Protein AF-A0A956YBG0-F1 (afdb_monomer_lite)

Secondary structure (DSSP, 8-state):
--TT-TTEEEEEEEETTTTEEEEEEEE-SSS-EEEE--S----EEEEEESS---SEE--SSEEEE-TT-EEEEEE-

pLDDT: mean 83.82, std 13.12, range [44.34, 96.06]

Sequence (76 aa):
VDPDNSSCLVFLRQDAKAKQTCLVALNFSEESQSIVLNFEAKSAEVLFSTEDRSGEADVLPKLCLSPFEVLIAQLA

Radius of gyration: 12.02 Å; chains: 1; bounding box: 34×28×25 Å

Foldseek 3Di:
DPPVCVFKDWDWDQDPVVRWIKIKIWGNAQDKDKDADPDDFCWWFWPDKPDPDPTTAPVPRIHIAHGGMITITITD

Structure (mmCIF, N/CA/C/O backbone):
data_AF-A0A956YBG0-F1
#
_entry.id   AF-A0A956YBG0-F1
#
loop_
_atom_site.group_PDB
_atom_site.id
_atom_site.type_symbol
_atom_site.label_atom_id
_atom_site.label_alt_id
_atom_site.label_comp_id
_atom_site.label_asym_id
_atom_site.label_entity_id
_atom_site.label_seq_id
_atom_site.pdbx_PDB_ins_code
_atom_site.Cartn_x
_atom_site.Cartn_y
_atom_site.Cartn_z
_atom_site.occupancy
_atom_site.B_iso_or_equiv
_atom_site.auth_seq_id
_atom_site.auth_comp_id
_atom_site.auth_asym_id
_atom_site.auth_atom_id
_atom_site.pdbx_PDB_model_num
ATOM 1 N N . VAL A 1 1 ? -2.203 15.142 -7.938 1.00 48.50 1 VAL A N 1
ATOM 2 C CA . VAL A 1 1 ? -1.027 14.261 -8.086 1.00 48.50 1 VAL A CA 1
ATOM 3 C C . VAL A 1 1 ? 0.169 15.162 -7.901 1.00 48.50 1 VAL A C 1
ATOM 5 O O . VAL A 1 1 ? 0.217 16.178 -8.583 1.00 48.50 1 VAL A O 1
ATOM 8 N N . ASP A 1 2 ? 0.994 14.897 -6.894 1.00 44.34 2 ASP A N 1
ATOM 9 C CA . ASP A 1 2 ? 2.171 15.712 -6.590 1.00 44.34 2 ASP A CA 1
ATOM 10 C C . ASP A 1 2 ? 3.169 15.599 -7.763 1.00 44.34 2 ASP A C 1
ATOM 12 O O . ASP A 1 2 ? 3.568 14.477 -8.083 1.00 44.34 2 ASP A O 1
ATOM 16 N N . PRO A 1 3 ? 3.489 16.689 -8.484 1.00 50.62 3 PRO A N 1
ATOM 17 C CA . PRO A 1 3 ? 4.316 16.629 -9.691 1.00 50.62 3 PRO A CA 1
ATOM 18 C C . PRO A 1 3 ? 5.780 16.239 -9.427 1.00 50.62 3 PRO A C 1
ATOM 20 O O . PRO A 1 3 ? 6.456 15.839 -10.372 1.00 50.62 3 PRO A O 1
ATOM 23 N N . ASP A 1 4 ? 6.246 16.288 -8.174 1.00 56.41 4 ASP A N 1
ATOM 24 C CA . ASP A 1 4 ? 7.640 15.995 -7.810 1.00 56.41 4 ASP A CA 1
ATOM 25 C C . ASP A 1 4 ? 7.868 14.558 -7.300 1.00 56.41 4 ASP A C 1
ATOM 27 O O . ASP A 1 4 ? 9.002 14.175 -7.015 1.00 56.41 4 ASP A O 1
ATOM 31 N N . ASN A 1 5 ? 6.821 13.725 -7.223 1.00 58.19 5 ASN A N 1
ATOM 32 C CA . ASN A 1 5 ? 6.919 12.344 -6.737 1.00 58.19 5 ASN A CA 1
ATOM 33 C C . ASN A 1 5 ? 6.587 11.339 -7.854 1.00 58.19 5 ASN A C 1
ATOM 35 O O . ASN A 1 5 ? 5.574 10.644 -7.842 1.00 58.19 5 ASN A O 1
ATOM 39 N N . SER A 1 6 ? 7.440 11.308 -8.879 1.00 73.81 6 SER A N 1
ATOM 40 C CA . SER A 1 6 ? 7.202 10.610 -10.153 1.00 73.81 6 SER A CA 1
ATOM 41 C C . SER A 1 6 ? 7.147 9.079 -10.072 1.00 73.81 6 SER A C 1
ATOM 43 O O . SER A 1 6 ? 6.708 8.446 -11.030 1.00 73.81 6 SER A O 1
ATOM 45 N N . SER A 1 7 ? 7.565 8.475 -8.955 1.00 89.94 7 SER A N 1
ATOM 46 C CA . SER A 1 7 ? 7.688 7.013 -8.822 1.00 89.94 7 SER A CA 1
ATOM 47 C C . SER A 1 7 ? 6.648 6.376 -7.902 1.00 89.94 7 SER A C 1
ATOM 49 O O . SER A 1 7 ? 6.567 5.152 -7.847 1.00 89.94 7 SER A O 1
ATOM 51 N N . CYS A 1 8 ? 5.846 7.163 -7.176 1.00 90.44 8 CYS A N 1
ATOM 52 C CA . CYS A 1 8 ? 4.901 6.636 -6.190 1.00 90.44 8 CYS A CA 1
ATOM 53 C C . CYS A 1 8 ? 3.572 7.389 -6.153 1.00 90.44 8 CYS A C 1
ATOM 55 O O . CYS A 1 8 ? 3.520 8.609 -6.283 1.00 90.44 8 CYS A O 1
ATOM 57 N N . LEU A 1 9 ? 2.495 6.658 -5.868 1.00 91.56 9 LEU A N 1
ATOM 58 C CA . LEU A 1 9 ? 1.196 7.218 -5.505 1.00 91.56 9 LEU A CA 1
ATOM 59 C C . LEU A 1 9 ? 0.816 6.731 -4.113 1.00 91.56 9 LEU A C 1
ATOM 61 O O . LEU A 1 9 ? 0.680 5.531 -3.892 1.00 91.56 9 LEU A O 1
ATOM 65 N N . VAL A 1 10 ? 0.594 7.667 -3.193 1.00 90.81 10 VAL A N 1
ATOM 66 C CA . VAL A 1 10 ? 0.154 7.361 -1.830 1.00 90.81 10 VAL A CA 1
ATOM 67 C C . VAL A 1 10 ? -1.026 8.240 -1.459 1.00 90.81 10 VAL A C 1
ATOM 69 O O . VAL A 1 10 ? -0.977 9.458 -1.626 1.00 90.81 10 VAL A O 1
ATOM 72 N N . PHE A 1 11 ? -2.098 7.630 -0.962 1.00 91.31 11 PHE A N 1
ATOM 73 C CA . PHE A 1 11 ? -3.283 8.348 -0.508 1.00 91.31 11 PHE A CA 1
ATOM 74 C C . PHE A 1 11 ? -4.054 7.562 0.554 1.00 91.31 11 PHE A C 1
ATOM 76 O O . PHE A 1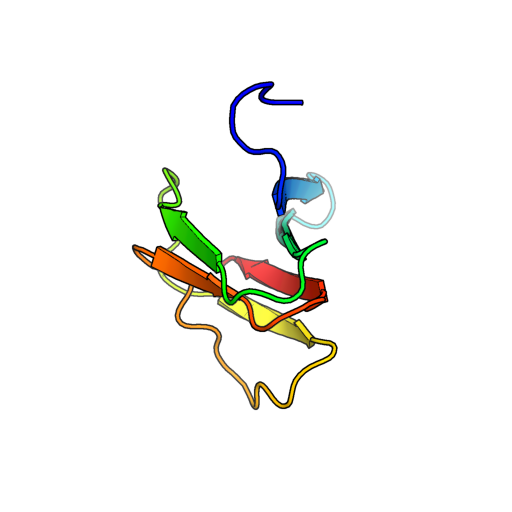 11 ? -3.871 6.358 0.734 1.00 91.31 11 PHE A O 1
ATOM 83 N N . LEU A 1 12 ? -4.945 8.265 1.253 1.00 91.69 12 LEU A N 1
ATOM 84 C CA . LEU A 1 12 ? -5.857 7.670 2.222 1.00 91.69 12 LEU A CA 1
ATOM 85 C C . LEU A 1 12 ? -7.240 7.485 1.599 1.00 91.69 12 LEU A C 1
ATOM 87 O O . LEU A 1 12 ? -7.801 8.414 1.016 1.00 91.69 12 LEU A O 1
ATOM 91 N N . ARG A 1 13 ? -7.816 6.295 1.774 1.00 93.69 13 ARG A N 1
ATOM 92 C CA . ARG A 1 13 ? -9.227 6.012 1.507 1.00 93.69 13 ARG A CA 1
ATOM 93 C C . ARG A 1 13 ? -9.968 5.968 2.834 1.00 93.69 13 ARG A C 1
ATOM 95 O O . ARG A 1 13 ? -9.695 5.116 3.673 1.00 93.69 13 ARG A O 1
ATOM 102 N N . GLN A 1 14 ? -10.929 6.866 3.002 1.00 92.94 14 GLN A N 1
ATOM 103 C CA . GLN A 1 14 ? -11.737 6.971 4.214 1.00 92.94 14 GLN A CA 1
ATOM 104 C C . GLN A 1 14 ? -13.175 6.532 3.948 1.00 92.94 14 GLN A C 1
ATOM 106 O O . GLN A 1 14 ? -13.770 6.895 2.933 1.00 92.94 14 GLN A O 1
ATOM 111 N N . ASP A 1 15 ? -13.743 5.777 4.883 1.00 91.50 15 ASP A N 1
ATOM 112 C CA . ASP A 1 15 ? -15.154 5.407 4.896 1.00 91.50 15 ASP A CA 1
ATOM 113 C C . ASP A 1 15 ? -15.795 5.814 6.217 1.00 91.50 15 ASP A C 1
ATOM 115 O O . ASP A 1 15 ? -15.597 5.183 7.257 1.00 91.50 15 ASP A O 1
ATOM 119 N N . ALA A 1 16 ? -16.597 6.876 6.165 1.00 88.38 16 ALA A N 1
ATOM 120 C CA . ALA A 1 16 ? -17.267 7.412 7.341 1.00 88.38 16 ALA A CA 1
ATOM 121 C C . ALA A 1 16 ? -18.321 6.454 7.923 1.00 88.38 16 ALA A C 1
ATOM 123 O O . ALA A 1 16 ? -18.573 6.493 9.126 1.00 88.38 16 ALA A O 1
ATOM 124 N N . LYS A 1 17 ? -18.937 5.588 7.102 1.00 90.25 17 LYS A N 1
ATOM 125 C CA . LYS A 1 17 ? -19.959 4.639 7.573 1.00 90.25 17 LYS A CA 1
ATOM 126 C C . LYS A 1 17 ? -19.317 3.471 8.310 1.00 90.25 17 LYS A C 1
ATOM 128 O O . LYS A 1 17 ? -19.804 3.081 9.366 1.00 90.25 17 LYS A O 1
ATOM 133 N N . ALA A 1 18 ? -18.220 2.948 7.767 1.00 87.12 18 ALA A N 1
ATOM 134 C CA . ALA A 1 18 ? -17.466 1.853 8.375 1.00 87.12 18 ALA A CA 1
ATOM 135 C C . ALA A 1 18 ? -16.474 2.318 9.461 1.00 87.12 18 ALA A C 1
ATOM 137 O O . ALA A 1 18 ? -15.899 1.478 10.144 1.00 87.12 18 ALA A O 1
ATOM 138 N N . LYS A 1 19 ? -16.269 3.637 9.622 1.00 87.06 19 LYS A N 1
ATOM 139 C CA . LYS A 1 19 ? -15.221 4.239 10.472 1.00 87.06 19 LYS A CA 1
ATOM 140 C C . LYS A 1 19 ? -13.829 3.664 10.183 1.00 87.06 19 LYS A C 1
ATOM 142 O O . LYS A 1 19 ? -13.027 3.470 11.089 1.00 87.06 19 LYS A O 1
ATOM 147 N N . GLN A 1 20 ? -13.556 3.395 8.911 1.00 89.31 20 GLN A N 1
ATOM 148 C CA . GLN A 1 20 ? -12.321 2.767 8.459 1.0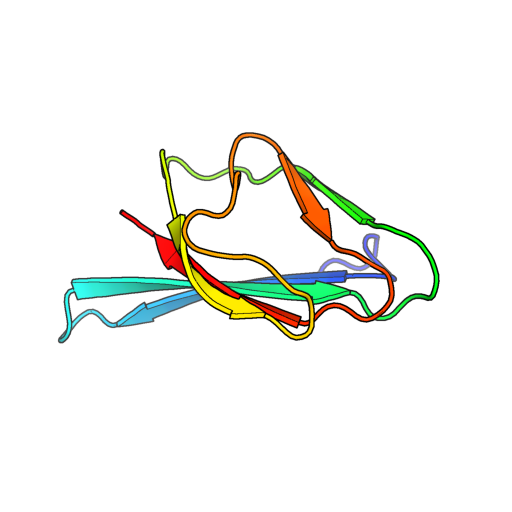0 89.31 20 GLN A CA 1
ATOM 149 C C . GLN A 1 20 ? -11.490 3.774 7.667 1.00 89.31 20 GLN A C 1
ATOM 151 O O . GLN A 1 20 ? -12.015 4.475 6.797 1.00 89.31 20 GLN A O 1
ATOM 156 N N . THR A 1 21 ? -10.186 3.805 7.937 1.00 92.38 21 THR A N 1
ATOM 157 C CA . THR A 1 21 ? -9.208 4.508 7.104 1.00 92.38 21 THR A CA 1
ATOM 158 C C . THR A 1 21 ? -8.195 3.501 6.586 1.00 92.38 21 THR A C 1
ATOM 160 O O . THR A 1 21 ? -7.588 2.776 7.369 1.00 92.38 21 THR A O 1
ATOM 163 N N . CYS A 1 22 ? -8.009 3.462 5.271 1.00 92.38 22 CYS A N 1
ATOM 164 C CA . CYS A 1 22 ? -6.999 2.637 4.626 1.00 92.38 22 CYS A CA 1
ATOM 165 C C . CYS A 1 22 ? -5.945 3.522 3.969 1.00 92.38 22 CYS A C 1
ATOM 167 O O . CYS A 1 22 ? -6.276 4.493 3.287 1.00 92.38 22 CYS A O 1
ATOM 169 N N . LEU A 1 23 ? -4.687 3.148 4.134 1.00 92.12 23 LEU A N 1
ATOM 170 C CA . LEU A 1 23 ? -3.584 3.614 3.320 1.00 92.12 23 LEU A CA 1
ATOM 171 C C . LEU A 1 23 ? -3.533 2.794 2.035 1.00 92.12 23 LEU A C 1
ATOM 173 O O . LEU A 1 23 ? -3.564 1.565 2.077 1.00 92.12 23 LEU A O 1
ATOM 177 N N . VAL A 1 24 ? -3.427 3.487 0.907 1.00 93.75 24 VAL A N 1
ATOM 178 C CA . VAL A 1 24 ? -3.155 2.891 -0.398 1.00 93.75 24 VAL A CA 1
ATOM 179 C C . VAL A 1 24 ? -1.852 3.484 -0.910 1.00 93.75 24 VAL A C 1
ATOM 181 O O . VAL A 1 24 ? -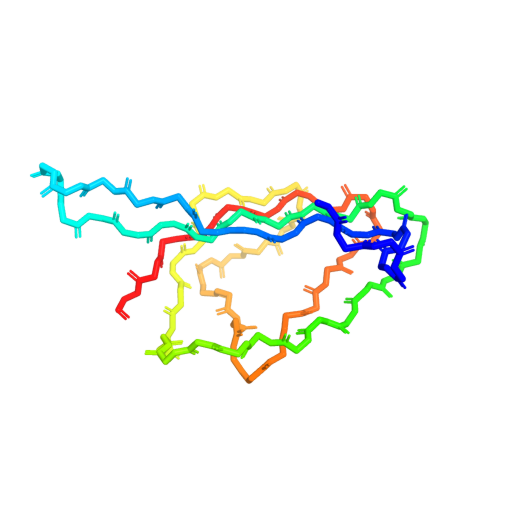1.738 4.705 -1.037 1.00 93.75 24 VAL A O 1
ATOM 184 N N . ALA A 1 25 ? -0.874 2.624 -1.177 1.00 92.50 25 ALA A N 1
ATOM 185 C CA . ALA A 1 25 ? 0.452 3.018 -1.618 1.00 92.50 25 ALA A CA 1
ATOM 186 C C . ALA A 1 25 ? 0.901 2.142 -2.791 1.00 92.50 25 ALA A C 1
ATOM 188 O O . ALA A 1 25 ? 0.783 0.920 -2.748 1.00 92.50 25 ALA A O 1
ATOM 189 N N . LEU A 1 26 ? 1.371 2.783 -3.856 1.00 95.38 26 LEU A N 1
ATOM 190 C CA . LEU A 1 26 ? 1.822 2.127 -5.073 1.00 95.38 26 LEU A CA 1
ATOM 191 C C . LEU A 1 26 ? 3.194 2.666 -5.437 1.00 95.38 26 LEU A C 1
ATOM 193 O O . LEU A 1 26 ? 3.359 3.881 -5.561 1.00 95.38 26 LEU A O 1
ATOM 197 N N . ASN A 1 27 ? 4.136 1.758 -5.653 1.00 95.06 27 ASN A N 1
ATOM 198 C CA . ASN A 1 27 ? 5.388 2.048 -6.322 1.00 95.06 27 ASN A CA 1
ATOM 199 C C . ASN A 1 27 ? 5.257 1.685 -7.807 1.00 95.06 27 ASN A C 1
ATOM 201 O O . ASN A 1 27 ? 4.824 0.587 -8.141 1.00 95.06 27 ASN A O 1
ATOM 205 N N . PHE A 1 28 ? 5.614 2.601 -8.702 1.00 94.44 28 PHE A N 1
ATOM 206 C CA . PHE A 1 28 ? 5.579 2.385 -10.151 1.00 94.44 28 PHE A CA 1
ATOM 207 C C . PHE A 1 28 ? 6.972 2.205 -10.760 1.00 94.44 28 PHE A C 1
ATOM 209 O O . PHE A 1 28 ? 7.087 2.180 -11.985 1.00 94.44 28 PHE A O 1
ATOM 216 N N . SER A 1 29 ? 8.025 2.131 -9.942 1.00 94.19 29 SER A N 1
ATOM 217 C CA . SER A 1 29 ? 9.404 2.017 -10.411 1.00 94.19 29 SER A CA 1
ATOM 218 C C . SER A 1 29 ? 10.070 0.703 -10.000 1.00 94.19 29 SER A C 1
ATOM 220 O O . SER A 1 29 ? 9.598 -0.027 -9.125 1.00 94.19 29 SER A O 1
ATOM 222 N N . GLU A 1 30 ? 11.202 0.423 -10.649 1.00 95.12 30 GLU A N 1
ATOM 223 C CA . GLU A 1 30 ? 12.099 -0.703 -10.350 1.00 95.12 30 GLU A CA 1
ATOM 224 C C . GLU A 1 30 ? 12.945 -0.474 -9.085 1.00 95.12 30 GLU A C 1
ATOM 226 O O . GLU A 1 30 ? 13.702 -1.348 -8.668 1.00 95.12 30 GLU A O 1
ATOM 231 N N . GLU A 1 31 ? 12.835 0.701 -8.466 1.00 94.56 31 GLU A N 1
ATOM 232 C CA . GLU A 1 31 ? 13.618 1.090 -7.300 1.00 94.56 31 GLU A CA 1
ATOM 233 C C . GLU A 1 31 ? 12.763 1.029 -6.040 1.00 94.56 31 GLU A C 1
ATOM 235 O O . GLU A 1 31 ? 11.597 1.422 -6.053 1.00 94.56 31 GLU A O 1
ATOM 240 N N . SER A 1 32 ? 13.346 0.605 -4.918 1.00 93.44 32 SER A N 1
ATOM 241 C CA . SER A 1 32 ? 12.678 0.729 -3.624 1.00 93.44 32 SER A CA 1
ATOM 242 C C . SER A 1 32 ? 12.426 2.194 -3.285 1.00 93.44 32 SER A C 1
ATOM 244 O O . SER A 1 32 ? 13.329 3.026 -3.353 1.00 93.44 32 SER A O 1
ATOM 246 N N . GLN A 1 33 ? 11.206 2.495 -2.853 1.00 92.44 33 GLN A N 1
ATOM 247 C CA . GLN A 1 33 ? 10.792 3.848 -2.508 1.00 92.44 33 GLN A CA 1
ATOM 248 C C . GLN A 1 33 ? 10.643 3.999 -1.002 1.00 92.44 33 GLN A C 1
ATOM 250 O O . GLN A 1 33 ? 10.335 3.063 -0.269 1.00 92.44 33 GLN A O 1
ATOM 255 N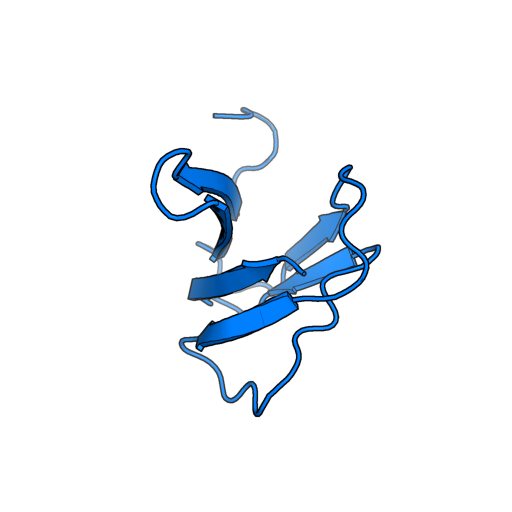 N . SER A 1 34 ? 10.930 5.202 -0.530 1.00 90.00 34 SER A N 1
ATOM 256 C CA . SER A 1 34 ? 11.068 5.531 0.881 1.00 90.00 34 SER A CA 1
ATOM 257 C C . SER A 1 34 ? 10.273 6.799 1.148 1.00 90.00 34 SER A C 1
ATOM 259 O O . SER A 1 34 ? 10.757 7.899 0.901 1.00 90.00 34 SER A O 1
ATOM 261 N N . ILE A 1 35 ? 9.043 6.643 1.627 1.00 87.38 35 ILE A N 1
ATOM 262 C CA . ILE A 1 35 ? 8.033 7.702 1.642 1.00 87.38 35 ILE A CA 1
ATOM 263 C C . ILE A 1 35 ? 7.793 8.145 3.081 1.00 87.38 35 ILE A C 1
ATOM 265 O O . ILE A 1 35 ? 7.466 7.328 3.939 1.00 87.38 35 ILE A O 1
ATOM 269 N N . VAL A 1 36 ? 7.953 9.440 3.353 1.00 85.94 36 VAL A N 1
ATOM 270 C CA . VAL A 1 36 ? 7.611 10.022 4.657 1.00 85.94 36 VAL A CA 1
ATOM 271 C C . VAL A 1 36 ? 6.114 10.306 4.686 1.00 85.94 36 VAL A C 1
ATOM 273 O O . VAL A 1 36 ? 5.591 10.994 3.809 1.00 85.94 36 VAL A O 1
ATOM 276 N N . LEU A 1 37 ? 5.426 9.760 5.685 1.00 83.75 37 LEU A N 1
ATOM 277 C CA . LEU A 1 37 ? 3.982 9.903 5.836 1.00 83.75 37 LEU A CA 1
ATOM 278 C C . LEU A 1 37 ? 3.676 10.956 6.904 1.00 83.75 37 LEU A C 1
ATOM 280 O O . LEU A 1 37 ? 4.040 10.807 8.066 1.00 83.75 37 LEU A O 1
ATOM 284 N N . ASN A 1 38 ? 2.989 12.028 6.506 1.00 76.12 38 ASN A N 1
ATOM 285 C CA . ASN A 1 38 ? 2.672 13.165 7.378 1.00 76.12 38 ASN A CA 1
ATOM 286 C C . ASN A 1 38 ? 1.285 13.027 8.038 1.00 76.12 38 ASN A C 1
ATOM 288 O O . ASN A 1 38 ? 0.483 13.960 7.995 1.00 76.12 38 ASN A O 1
ATOM 292 N N . PHE A 1 39 ? 0.969 11.863 8.612 1.00 75.62 39 PHE A N 1
ATOM 293 C CA . PHE A 1 39 ? -0.291 11.634 9.333 1.00 75.62 39 PHE A CA 1
ATOM 294 C C . PHE A 1 39 ? -0.100 10.819 10.623 1.00 75.62 39 PHE A C 1
ATOM 296 O O . PHE A 1 39 ? 0.825 10.020 10.744 1.00 75.62 39 PHE A O 1
ATOM 303 N N . GLU A 1 40 ? -0.986 11.031 11.600 1.00 68.25 40 GLU A N 1
ATOM 304 C CA . GLU A 1 40 ? -0.865 10.527 12.979 1.00 68.25 40 GLU A CA 1
ATOM 305 C C . GLU A 1 40 ? -1.421 9.096 13.178 1.00 68.25 40 GLU A C 1
ATOM 307 O O . GLU A 1 40 ? -2.292 8.886 14.017 1.00 68.25 40 GLU A O 1
ATOM 312 N N . ALA A 1 41 ? -0.958 8.092 12.425 1.00 67.56 41 ALA A N 1
ATOM 313 C CA . ALA A 1 41 ? -1.441 6.704 12.572 1.00 67.56 41 ALA A CA 1
ATOM 314 C C . ALA A 1 41 ? -0.344 5.757 13.069 1.00 67.56 41 ALA A C 1
ATOM 316 O O . ALA A 1 41 ? 0.570 5.465 12.316 1.00 67.56 41 ALA A O 1
ATOM 317 N N . LYS A 1 42 ? -0.418 5.259 14.311 1.00 68.19 42 LYS A N 1
ATOM 318 C CA . LYS A 1 42 ? 0.712 4.565 14.971 1.00 68.19 42 LYS A CA 1
ATOM 319 C C . LYS A 1 42 ? 1.066 3.193 14.399 1.00 68.19 42 LYS A C 1
ATOM 321 O O . LYS A 1 42 ? 2.214 2.779 14.530 1.00 68.19 42 LYS A O 1
ATOM 326 N N . SER A 1 43 ? 0.105 2.506 13.799 1.00 77.25 43 SER A N 1
ATOM 327 C CA . SER A 1 43 ? 0.297 1.197 13.183 1.00 77.25 43 SER A CA 1
ATOM 328 C C . SER A 1 43 ? -0.693 1.005 12.041 1.00 77.25 43 SER A C 1
ATOM 330 O O . SER A 1 43 ? -1.711 1.702 11.951 1.00 77.25 43 SER A O 1
ATOM 332 N N . ALA A 1 44 ? -0.382 0.063 11.152 1.00 86.00 44 ALA A N 1
ATOM 333 C CA . ALA A 1 44 ? -1.319 -0.368 10.133 1.00 86.00 44 ALA A CA 1
ATOM 334 C C . ALA A 1 44 ? -1.307 -1.889 9.973 1.00 86.00 44 ALA A C 1
ATOM 336 O O . ALA A 1 44 ? -0.250 -2.518 9.890 1.00 86.00 44 ALA A O 1
ATOM 337 N N . GLU A 1 45 ? -2.502 -2.458 9.887 1.00 89.00 45 GLU A N 1
ATOM 338 C CA . GLU A 1 45 ? -2.714 -3.859 9.549 1.00 89.00 45 GLU A CA 1
ATOM 339 C C . GLU A 1 45 ? -2.642 -4.017 8.031 1.00 89.00 45 GLU A C 1
ATOM 341 O O . GLU A 1 45 ? -3.366 -3.336 7.297 1.00 89.00 45 GLU A O 1
ATOM 346 N N . VAL A 1 46 ? -1.773 -4.899 7.535 1.00 90.81 46 VAL A N 1
ATOM 347 C CA . VAL A 1 46 ? -1.676 -5.156 6.095 1.00 90.81 46 VAL A CA 1
ATOM 348 C C . VAL A 1 46 ? -2.907 -5.933 5.646 1.00 90.81 46 VAL A C 1
ATOM 350 O O . VAL A 1 46 ? -3.105 -7.082 6.026 1.00 90.81 46 VAL A O 1
ATOM 353 N N . LEU A 1 47 ? -3.722 -5.312 4.795 1.00 91.12 47 LEU A N 1
ATOM 354 C CA . LEU A 1 47 ? -4.860 -5.975 4.158 1.00 91.12 47 LEU A CA 1
ATOM 355 C C . LEU A 1 47 ? -4.434 -6.693 2.876 1.00 91.12 47 LEU A C 1
ATOM 357 O O . LEU A 1 47 ? -4.984 -7.735 2.528 1.00 91.12 47 LEU A O 1
ATOM 361 N N . PHE A 1 48 ? -3.481 -6.107 2.151 1.00 92.94 48 PHE A N 1
ATOM 362 C CA . PHE A 1 48 ? -2.930 -6.658 0.921 1.00 92.94 48 PHE A CA 1
ATOM 363 C C . PHE A 1 48 ? -1.540 -6.077 0.658 1.00 92.94 48 PHE A C 1
ATOM 365 O O . PHE A 1 48 ? -1.352 -4.864 0.749 1.00 92.94 48 PHE A O 1
ATOM 372 N N . SER A 1 49 ? -0.597 -6.928 0.266 1.00 93.44 49 SER A N 1
ATOM 373 C CA . SER A 1 49 ? 0.620 -6.512 -0.425 1.00 93.44 49 SER A CA 1
ATOM 374 C C . SER A 1 49 ? 0.911 -7.477 -1.575 1.00 93.44 49 SER A C 1
ATOM 376 O O . SER A 1 49 ? 0.554 -8.654 -1.507 1.00 93.44 49 SER A O 1
ATOM 378 N N . THR A 1 50 ? 1.529 -6.979 -2.645 1.00 94.62 50 THR A N 1
ATOM 379 C CA . THR A 1 50 ? 2.138 -7.841 -3.672 1.00 94.62 50 THR A CA 1
ATOM 380 C C . THR A 1 50 ? 3.410 -8.526 -3.176 1.00 94.62 50 THR A C 1
ATOM 382 O O . THR A 1 50 ? 3.816 -9.528 -3.756 1.00 94.62 50 THR A O 1
ATOM 385 N N . GLU A 1 51 ? 4.016 -8.003 -2.113 1.00 91.69 51 GLU A N 1
ATOM 386 C CA . GLU A 1 51 ? 5.165 -8.582 -1.427 1.00 91.69 51 GLU A CA 1
ATOM 387 C C . GLU A 1 51 ? 4.734 -9.398 -0.205 1.00 91.69 51 GLU A C 1
ATOM 389 O O . GLU A 1 51 ? 3.645 -9.214 0.346 1.00 91.69 51 GLU A O 1
ATOM 394 N N . ASP A 1 52 ? 5.622 -10.276 0.265 1.00 86.56 52 ASP A N 1
ATOM 395 C CA . ASP A 1 52 ? 5.403 -11.021 1.504 1.00 86.56 52 ASP A CA 1
ATOM 396 C C . ASP A 1 52 ? 5.586 -10.107 2.725 1.00 86.56 52 ASP A C 1
ATOM 398 O O . ASP A 1 52 ? 6.674 -9.953 3.283 1.00 86.56 52 ASP A O 1
ATOM 402 N N . ARG A 1 53 ? 4.489 -9.453 3.113 1.00 80.25 53 ARG A N 1
ATOM 403 C CA . ARG A 1 53 ? 4.366 -8.693 4.356 1.00 80.25 53 ARG A CA 1
ATOM 404 C C . ARG A 1 53 ? 3.435 -9.425 5.301 1.00 80.25 53 ARG A C 1
ATOM 406 O O . ARG A 1 53 ? 2.233 -9.167 5.343 1.00 80.25 53 ARG A O 1
ATOM 413 N N . SER A 1 54 ? 3.980 -10.356 6.068 1.00 64.25 54 SER A N 1
ATOM 414 C CA . SER A 1 54 ? 3.205 -11.040 7.094 1.00 64.25 54 SER A CA 1
ATOM 415 C C . SER A 1 54 ? 2.874 -10.089 8.258 1.00 64.25 54 SER A C 1
ATOM 417 O O . SER A 1 54 ? 3.750 -9.770 9.062 1.00 64.25 54 SER A O 1
ATOM 419 N N . GLY A 1 55 ? 1.604 -9.686 8.382 1.00 64.75 55 GLY A N 1
ATOM 420 C CA . GLY A 1 55 ? 1.038 -9.071 9.591 1.00 64.75 55 GLY A CA 1
ATOM 421 C C . GLY A 1 55 ? 1.018 -7.540 9.600 1.00 64.75 55 GLY A C 1
ATOM 422 O O . GLY A 1 55 ? 0.085 -6.921 9.087 1.00 64.75 55 GLY A O 1
ATOM 423 N N . GLU A 1 56 ? 2.010 -6.927 10.243 1.00 62.41 56 GLU A N 1
ATOM 424 C CA . GLU A 1 56 ? 2.067 -5.480 10.475 1.00 62.41 56 GLU A CA 1
ATOM 425 C C . GLU A 1 56 ? 2.976 -4.804 9.448 1.00 62.41 56 GLU A C 1
ATOM 427 O O . GLU A 1 56 ? 4.089 -5.260 9.182 1.00 62.41 56 GLU A O 1
ATOM 432 N N . ALA A 1 57 ? 2.513 -3.698 8.865 1.00 61.53 57 ALA A N 1
ATOM 433 C CA . ALA A 1 57 ? 3.412 -2.815 8.143 1.00 61.53 57 ALA A CA 1
ATOM 434 C C . ALA A 1 57 ? 3.962 -1.787 9.133 1.00 61.53 57 ALA A C 1
ATOM 436 O O . ALA A 1 57 ? 3.201 -1.076 9.795 1.00 61.53 57 ALA A O 1
ATOM 437 N N . ASP A 1 58 ? 5.286 -1.661 9.180 1.00 62.97 58 ASP A N 1
ATOM 438 C CA . ASP A 1 58 ? 5.949 -0.496 9.759 1.00 62.97 58 ASP A CA 1
ATOM 439 C C . ASP A 1 58 ? 5.643 0.710 8.862 1.00 62.97 58 ASP A C 1
ATOM 441 O O . ASP A 1 58 ? 6.375 1.044 7.931 1.00 62.97 58 ASP A O 1
ATOM 445 N N . VAL A 1 59 ? 4.475 1.314 9.075 1.00 63.16 59 VAL A N 1
ATOM 446 C CA . VAL A 1 59 ? 3.992 2.445 8.274 1.00 63.16 59 VAL A CA 1
ATOM 447 C C . VAL A 1 59 ? 4.531 3.773 8.815 1.00 63.16 59 VAL A C 1
ATOM 449 O O . VAL A 1 59 ? 4.454 4.780 8.120 1.00 63.16 59 VAL A O 1
ATOM 452 N N . LEU A 1 60 ? 5.148 3.807 10.005 1.00 65.88 60 LEU A N 1
ATOM 453 C CA . LEU A 1 60 ? 5.628 5.054 10.607 1.00 65.88 60 LEU A CA 1
ATOM 454 C C . LEU A 1 60 ? 7.096 5.067 11.045 1.00 65.88 60 LEU A C 1
ATOM 456 O O . LEU A 1 60 ? 7.599 4.084 11.580 1.00 65.88 60 LEU A O 1
ATOM 460 N N . PRO A 1 61 ? 7.766 6.235 10.923 1.00 70.00 61 PRO A N 1
ATOM 461 C CA . PRO A 1 61 ? 7.322 7.461 10.229 1.00 70.00 61 PRO A CA 1
ATOM 462 C C . PRO A 1 61 ? 7.496 7.377 8.700 1.00 70.00 61 PRO A C 1
ATOM 464 O O . PRO A 1 61 ? 7.283 8.350 7.974 1.00 70.00 61 PRO A O 1
ATOM 467 N N . LYS A 1 62 ? 7.967 6.228 8.218 1.00 81.44 62 LYS A N 1
ATOM 468 C CA . LYS A 1 62 ? 8.470 6.045 6.870 1.00 81.44 62 LYS A CA 1
ATOM 469 C C . LYS A 1 62 ? 7.950 4.728 6.323 1.00 81.44 62 LYS A C 1
ATOM 471 O O . LYS A 1 62 ? 8.242 3.679 6.880 1.00 81.44 62 LYS A O 1
ATOM 476 N N . LEU A 1 63 ? 7.244 4.799 5.205 1.00 87.62 63 LEU A N 1
ATOM 477 C CA . LEU A 1 63 ? 6.847 3.630 4.447 1.00 87.62 63 LEU A CA 1
ATOM 478 C C . LEU A 1 63 ? 7.938 3.296 3.431 1.00 87.62 63 LEU A C 1
ATOM 480 O O . LEU A 1 63 ? 8.237 4.097 2.543 1.00 87.62 63 LEU A O 1
ATOM 484 N N . CYS A 1 64 ? 8.510 2.104 3.542 1.00 89.81 64 CYS A N 1
ATOM 485 C CA . CYS A 1 64 ? 9.324 1.532 2.476 1.00 89.81 64 CYS A CA 1
ATOM 486 C C . CYS A 1 64 ? 8.415 0.731 1.546 1.00 89.81 64 CYS A C 1
ATOM 488 O O . CYS A 1 64 ? 7.614 -0.048 2.052 1.00 89.81 64 CYS A O 1
ATOM 490 N N . LEU A 1 65 ? 8.542 0.899 0.231 1.00 91.62 65 LEU A N 1
ATOM 491 C CA . LEU A 1 65 ? 7.907 0.059 -0.786 1.00 91.62 65 LEU A CA 1
ATOM 492 C C . LEU A 1 65 ? 8.986 -0.626 -1.619 1.00 91.62 65 LEU A C 1
ATOM 494 O O . LEU A 1 65 ? 9.936 0.026 -2.061 1.00 91.62 65 LEU A O 1
ATOM 498 N N . SER A 1 66 ? 8.832 -1.922 -1.853 1.00 94.81 66 SER A N 1
ATOM 499 C CA . SER A 1 66 ? 9.633 -2.667 -2.820 1.00 94.81 66 SER A CA 1
ATOM 500 C C . SER A 1 66 ? 9.332 -2.201 -4.252 1.00 94.81 66 SER A C 1
ATOM 502 O O . SER A 1 66 ? 8.314 -1.536 -4.488 1.00 94.81 66 SER A O 1
ATOM 504 N N . PRO A 1 67 ? 10.211 -2.511 -5.221 1.00 96.06 67 PRO A N 1
ATOM 505 C CA . PRO A 1 67 ? 9.944 -2.284 -6.639 1.00 96.06 67 PRO A CA 1
A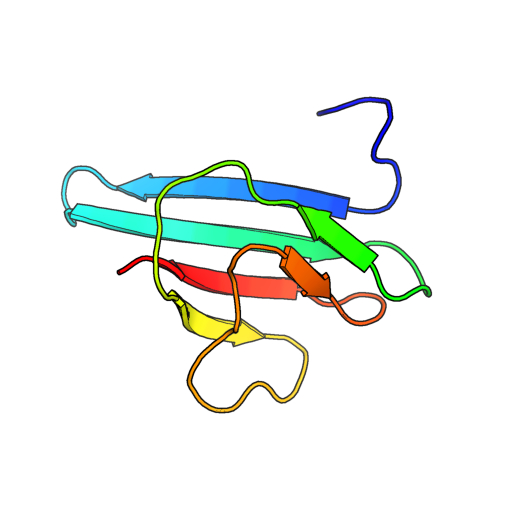TOM 506 C C . PRO A 1 67 ? 8.569 -2.808 -7.054 1.00 96.06 67 PRO A C 1
ATOM 508 O O . PRO A 1 67 ? 8.225 -3.945 -6.745 1.00 96.06 67 PRO A O 1
ATOM 511 N N . PHE A 1 68 ? 7.786 -1.971 -7.733 1.00 95.69 68 PHE A N 1
ATOM 512 C CA . PHE A 1 68 ? 6.420 -2.282 -8.184 1.00 95.69 68 PHE A CA 1
ATOM 513 C C . PHE A 1 68 ? 5.422 -2.742 -7.109 1.00 95.69 68 PHE A C 1
ATOM 515 O O . PHE A 1 68 ? 4.374 -3.306 -7.435 1.00 95.69 68 PHE A O 1
ATOM 522 N N . GLU A 1 69 ? 5.715 -2.500 -5.832 1.00 95.00 69 GLU A N 1
ATOM 523 C CA . GLU A 1 69 ? 4.842 -2.948 -4.761 1.00 95.00 69 GLU A CA 1
ATOM 524 C C . GLU A 1 69 ? 3.521 -2.172 -4.726 1.00 95.00 69 GLU A C 1
ATOM 526 O O . GLU A 1 69 ? 3.493 -0.937 -4.757 1.00 95.00 69 GLU A O 1
ATOM 531 N N . VAL A 1 70 ? 2.423 -2.914 -4.571 1.00 95.69 70 VAL A N 1
ATOM 532 C CA . VAL A 1 70 ? 1.128 -2.374 -4.154 1.00 95.69 70 VAL A CA 1
ATOM 533 C C . VAL A 1 70 ? 0.893 -2.768 -2.707 1.00 95.69 70 VAL A C 1
ATOM 535 O O . VAL A 1 70 ? 0.853 -3.954 -2.401 1.00 95.69 70 VAL A O 1
ATOM 538 N N . LEU A 1 71 ? 0.673 -1.781 -1.840 1.00 93.44 71 LEU A N 1
ATOM 539 C CA . LEU A 1 71 ? 0.339 -1.971 -0.434 1.00 93.44 71 LEU A CA 1
ATOM 540 C C . LEU A 1 71 ? -1.017 -1.335 -0.115 1.00 93.44 71 LEU A C 1
ATOM 542 O O . LEU A 1 71 ? -1.253 -0.153 -0.380 1.00 93.44 71 LEU A O 1
ATOM 546 N N . ILE A 1 72 ? -1.888 -2.115 0.521 1.00 93.81 72 ILE A N 1
ATOM 547 C CA . ILE A 1 72 ? -3.131 -1.656 1.134 1.00 93.81 72 ILE A CA 1
ATOM 548 C C . ILE A 1 72 ? -3.093 -2.051 2.605 1.00 93.81 72 ILE A C 1
ATOM 550 O O . ILE A 1 72 ? -3.015 -3.234 2.938 1.00 93.81 72 ILE A O 1
ATOM 554 N N . ALA A 1 73 ? -3.180 -1.062 3.488 1.00 92.00 73 ALA A N 1
ATOM 555 C CA . ALA A 1 73 ? -3.153 -1.285 4.927 1.00 92.00 73 ALA A CA 1
ATOM 556 C C . ALA A 1 73 ? -4.269 -0.504 5.625 1.00 92.00 73 ALA A C 1
ATOM 558 O O . ALA A 1 73 ? -4.586 0.620 5.239 1.00 92.00 73 ALA A O 1
ATOM 559 N N . GLN A 1 74 ? -4.884 -1.089 6.646 1.00 90.88 74 GLN A N 1
ATOM 560 C CA . GLN A 1 74 ? -5.855 -0.418 7.501 1.00 90.88 74 GLN A CA 1
ATOM 561 C C . GLN A 1 74 ? -5.128 0.295 8.637 1.00 90.88 74 GLN A C 1
ATOM 563 O O . GLN A 1 74 ? -4.357 -0.326 9.357 1.00 90.88 74 GLN A O 1
ATOM 568 N N . LEU A 1 75 ? -5.387 1.589 8.804 1.00 88.06 75 LEU A N 1
ATOM 569 C CA . LEU A 1 75 ? -4.823 2.372 9.900 1.00 88.06 75 LEU A CA 1
ATOM 570 C 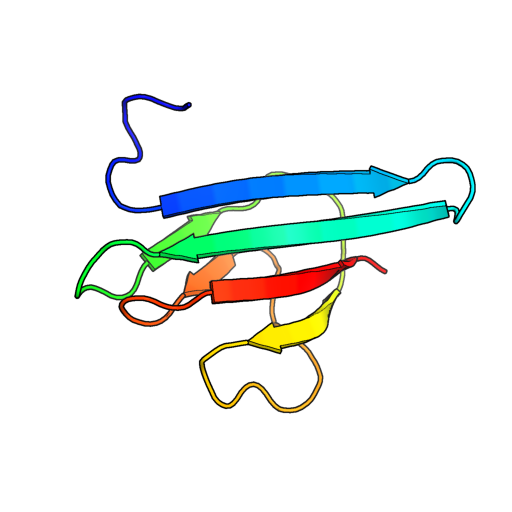C . LEU A 1 75 ? -5.584 2.085 11.201 1.00 88.06 75 LEU A C 1
ATOM 572 O O . LEU A 1 75 ? -6.818 2.006 11.180 1.00 88.06 75 LEU A O 1
ATOM 576 N N . ALA A 1 76 ? -4.837 1.946 12.300 1.00 77.25 76 ALA A N 1
ATOM 577 C CA . ALA A 1 76 ? -5.358 1.810 13.662 1.00 77.25 76 ALA A CA 1
ATOM 578 C C . ALA A 1 76 ? -5.415 3.155 14.403 1.00 77.25 76 ALA A C 1
ATOM 580 O O . ALA A 1 76 ? -4.492 3.986 14.215 1.00 77.25 76 ALA A O 1
#